Protein AF-A0A3C0GMC9-F1 (afdb_monomer)

pLDDT: mean 83.33, std 15.39, range [35.66, 98.44]

Sequence (59 aa):
QMGTFDVAHPDVREFIRAKREDGRLRQFNLSLLITDDFMQAVEQDAEWPLLFPLARAEA

Mean predicted aligned error: 6.83 Å

Structure (mmCIF, N/CA/C/O backbone):
data_AF-A0A3C0GMC9-F1
#
_entry.id   AF-A0A3C0GMC9-F1
#
loop_
_atom_site.group_PDB
_atom_site.id
_atom_site.type_symbol
_atom_site.label_atom_id
_atom_site.label_alt_id
_atom_site.label_comp_id
_atom_site.label_asym_id
_atom_site.labe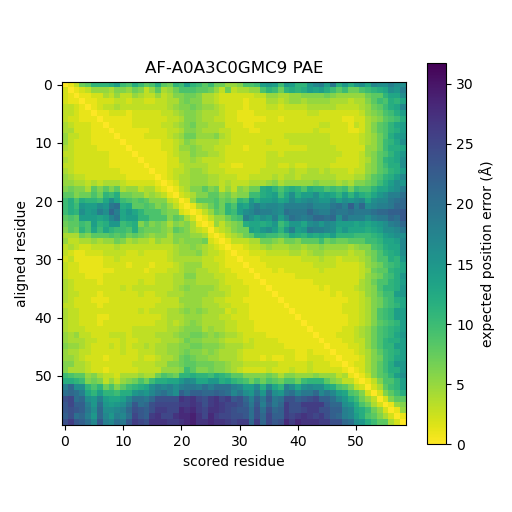l_entity_id
_atom_site.label_seq_id
_atom_site.pdbx_PDB_ins_code
_atom_site.Cartn_x
_atom_site.Cartn_y
_atom_site.Cartn_z
_atom_site.occupancy
_atom_site.B_iso_or_equiv
_atom_site.auth_seq_id
_atom_site.auth_comp_id
_atom_site.auth_asym_id
_atom_site.auth_atom_id
_atom_site.pdbx_PDB_model_num
ATOM 1 N N . GLN A 1 1 ? 18.538 4.307 -6.539 1.00 73.25 1 GLN A N 1
ATOM 2 C CA . GLN A 1 1 ? 17.324 5.148 -6.398 1.00 73.25 1 GLN A CA 1
ATOM 3 C C . GLN A 1 1 ? 16.224 4.330 -5.719 1.00 73.25 1 GLN A C 1
ATOM 5 O O . GLN A 1 1 ? 16.355 3.110 -5.646 1.00 73.25 1 GLN A O 1
ATOM 10 N N . MET A 1 2 ? 15.196 4.987 -5.177 1.00 83.31 2 MET A N 1
ATOM 11 C CA . MET A 1 2 ? 14.084 4.357 -4.456 1.00 83.31 2 MET A CA 1
ATOM 12 C C . MET A 1 2 ? 12.759 4.864 -5.024 1.00 83.31 2 MET A C 1
ATOM 14 O O . MET A 1 2 ? 12.630 6.059 -5.277 1.00 83.31 2 MET A O 1
ATOM 18 N N . GLY A 1 3 ? 11.812 3.955 -5.229 1.00 85.94 3 GLY A N 1
ATOM 19 C CA . GLY A 1 3 ? 10.431 4.260 -5.569 1.00 85.94 3 GLY A CA 1
ATOM 20 C C . GLY A 1 3 ? 9.556 4.010 -4.354 1.00 85.94 3 GLY A C 1
ATOM 21 O O . GLY A 1 3 ? 9.695 2.980 -3.692 1.00 85.94 3 GLY A O 1
ATOM 22 N N . THR A 1 4 ? 8.669 4.953 -4.084 1.00 89.62 4 THR A N 1
ATOM 23 C CA . THR A 1 4 ? 7.725 4.895 -2.974 1.00 89.62 4 THR A CA 1
ATOM 24 C C . THR A 1 4 ? 6.317 4.977 -3.545 1.00 89.62 4 THR A C 1
ATOM 26 O O . THR A 1 4 ? 6.081 5.776 -4.451 1.00 89.62 4 THR A O 1
ATOM 29 N N . PHE A 1 5 ? 5.403 4.151 -3.045 1.00 89.00 5 PHE A N 1
ATOM 30 C CA . PHE A 1 5 ? 4.040 4.050 -3.563 1.00 89.00 5 PHE A CA 1
ATOM 31 C C . PHE A 1 5 ? 3.024 3.967 -2.428 1.00 89.00 5 PHE A C 1
ATOM 33 O O . PHE A 1 5 ? 3.317 3.389 -1.384 1.00 89.00 5 PHE A O 1
ATOM 40 N N . ASP A 1 6 ? 1.842 4.542 -2.618 1.00 92.69 6 ASP A N 1
ATOM 41 C CA . ASP A 1 6 ? 0.754 4.437 -1.643 1.00 92.69 6 ASP A CA 1
ATOM 42 C C . ASP A 1 6 ? 0.132 3.031 -1.686 1.00 92.69 6 ASP A C 1
ATOM 44 O O . ASP A 1 6 ? -0.069 2.469 -2.767 1.00 92.69 6 ASP A O 1
ATOM 48 N N . VAL A 1 7 ? -0.167 2.454 -0.519 1.00 94.44 7 VAL A N 1
ATOM 49 C CA . VAL A 1 7 ? -0.792 1.127 -0.417 1.00 94.44 7 VAL A CA 1
ATOM 50 C C . VAL A 1 7 ? -2.220 1.090 -0.975 1.00 94.44 7 VAL A C 1
ATOM 52 O O . VAL A 1 7 ? -2.696 0.031 -1.382 1.00 94.44 7 VAL A O 1
ATOM 55 N N . ALA A 1 8 ? -2.899 2.235 -1.043 1.00 93.56 8 ALA A N 1
ATOM 56 C CA . ALA A 1 8 ? -4.216 2.377 -1.647 1.00 93.56 8 ALA A CA 1
ATOM 57 C C . ALA A 1 8 ? -4.171 2.597 -3.167 1.00 93.56 8 ALA A C 1
ATOM 59 O O . ALA A 1 8 ? -5.223 2.624 -3.796 1.00 93.56 8 ALA A O 1
ATOM 60 N N . HIS A 1 9 ? -3.004 2.751 -3.798 1.00 91.62 9 HIS A N 1
ATOM 61 C CA . HIS A 1 9 ? -2.958 3.006 -5.238 1.00 91.62 9 HIS A CA 1
ATOM 62 C C . HIS A 1 9 ? -3.481 1.79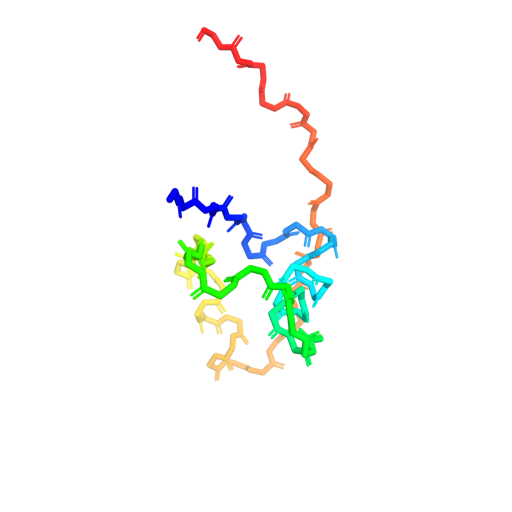6 -6.049 1.00 91.62 9 HIS A C 1
ATOM 64 O O . HIS A 1 9 ? -3.098 0.663 -5.746 1.00 91.62 9 HIS A O 1
ATOM 70 N N . PRO A 1 10 ? -4.284 1.982 -7.121 1.00 91.81 10 PRO A N 1
ATOM 71 C CA . PRO A 1 10 ? -4.824 0.880 -7.929 1.00 91.81 10 PRO A CA 1
ATOM 72 C C . PRO A 1 10 ? -3.743 -0.072 -8.460 1.00 91.81 10 PRO A C 1
ATOM 74 O O . PRO A 1 10 ? -3.884 -1.285 -8.344 1.00 91.81 10 PRO A O 1
ATOM 77 N N . ASP A 1 11 ? -2.625 0.480 -8.933 1.00 91.25 11 ASP A N 1
ATOM 78 C CA . ASP A 1 11 ? -1.484 -0.289 -9.455 1.00 91.25 11 ASP A CA 1
ATOM 79 C C . ASP A 1 11 ? -0.522 -0.845 -8.374 1.00 91.25 11 ASP A C 1
ATOM 81 O O . ASP A 1 11 ? 0.610 -1.238 -8.675 1.00 91.25 11 ASP A O 1
ATOM 85 N N . VAL A 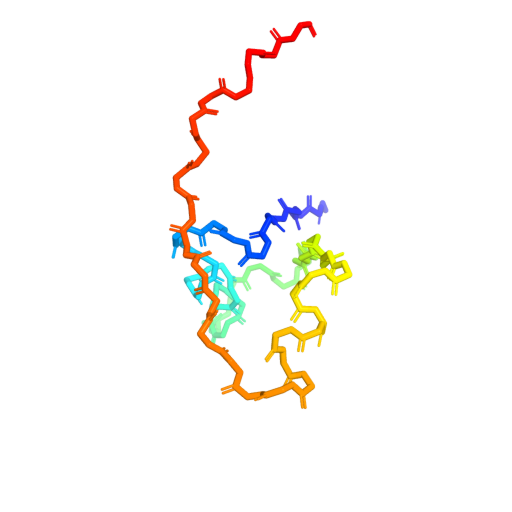1 12 ? -0.8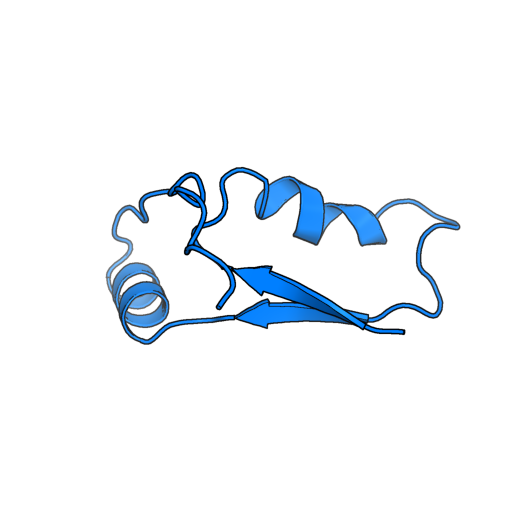99 -0.853 -7.085 1.00 90.94 12 VAL A N 1
ATOM 86 C CA . VAL A 1 12 ? -0.009 -1.313 -5.993 1.00 90.94 12 VAL A CA 1
ATOM 87 C C . VAL A 1 12 ? 0.441 -2.765 -6.192 1.00 90.94 12 VAL A C 1
ATOM 89 O O . VAL A 1 12 ? 1.567 -3.143 -5.854 1.00 90.94 12 VAL A O 1
ATOM 92 N N . ARG A 1 13 ? -0.413 -3.597 -6.798 1.00 90.25 13 ARG A N 1
ATOM 93 C CA . ARG A 1 13 ? -0.123 -5.013 -7.055 1.00 90.25 13 ARG A CA 1
ATOM 94 C C . ARG A 1 13 ? 0.939 -5.168 -8.141 1.00 90.25 13 ARG A C 1
ATOM 96 O O . ARG A 1 13 ? 1.847 -5.989 -7.995 1.00 90.25 13 ARG A O 1
ATOM 103 N N . GLU A 1 14 ? 0.851 -4.377 -9.200 1.00 89.50 14 GLU A N 1
ATOM 104 C CA . GLU A 1 14 ? 1.807 -4.283 -10.299 1.00 89.50 14 GLU A CA 1
ATOM 105 C C . GLU A 1 14 ? 3.150 -3.770 -9.778 1.00 89.50 14 GLU A C 1
ATOM 107 O O . GLU A 1 14 ? 4.191 -4.361 -10.071 1.00 89.50 14 GLU A O 1
ATOM 112 N N . PHE A 1 15 ? 3.126 -2.746 -8.919 1.00 88.56 15 PHE A N 1
ATOM 113 C CA . PHE A 1 15 ? 4.317 -2.206 -8.269 1.00 88.56 15 PHE A CA 1
ATOM 114 C C . PHE A 1 15 ? 5.061 -3.275 -7.451 1.00 88.56 15 PHE A C 1
ATOM 116 O O . PHE A 1 15 ? 6.264 -3.463 -7.633 1.00 88.56 15 PHE A O 1
ATOM 123 N N . ILE A 1 16 ? 4.356 -4.058 -6.623 1.00 88.81 16 ILE A N 1
ATOM 124 C CA . ILE A 1 16 ? 4.945 -5.183 -5.866 1.00 88.81 16 ILE A CA 1
ATOM 125 C C . ILE A 1 16 ? 5.553 -6.238 -6.808 1.00 88.81 16 ILE A C 1
ATOM 127 O O . ILE A 1 16 ? 6.590 -6.839 -6.508 1.00 88.81 16 ILE A O 1
ATOM 131 N N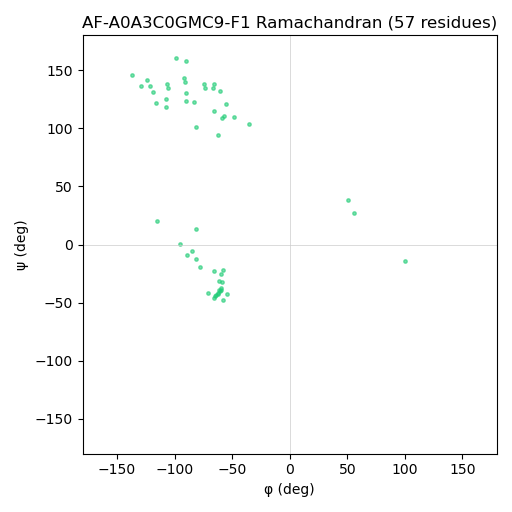 . ARG A 1 17 ? 4.915 -6.488 -7.957 1.00 87.88 17 ARG A N 1
ATOM 132 C CA . ARG A 1 17 ? 5.366 -7.485 -8.940 1.00 87.88 17 ARG A CA 1
ATOM 133 C C . ARG A 1 17 ? 6.537 -7.009 -9.795 1.00 87.88 17 ARG A C 1
ATOM 135 O O . ARG A 1 17 ? 7.254 -7.862 -10.307 1.00 87.88 17 ARG A O 1
ATOM 142 N N . ALA A 1 18 ? 6.792 -5.705 -9.893 1.00 84.19 18 ALA A N 1
ATOM 143 C CA . ALA A 1 18 ? 7.810 -5.129 -10.777 1.00 84.19 18 ALA A CA 1
ATOM 144 C C . ALA A 1 18 ? 9.241 -5.658 -10.537 1.00 84.19 18 ALA A C 1
ATOM 146 O O . ALA A 1 18 ? 10.083 -5.596 -11.431 1.00 84.19 18 ALA A O 1
ATOM 147 N N . LYS A 1 19 ? 9.523 -6.198 -9.343 1.00 75.56 19 LYS A N 1
ATOM 148 C CA . LYS A 1 19 ? 10.804 -6.836 -8.989 1.00 75.56 19 LY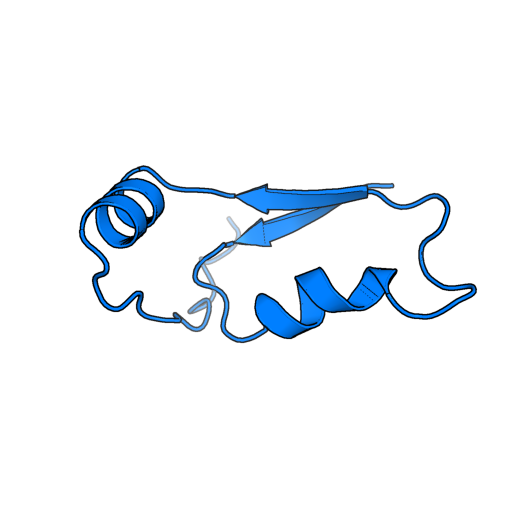S A CA 1
ATOM 149 C C . LYS A 1 19 ? 10.894 -8.336 -9.281 1.00 75.56 19 LYS A C 1
ATOM 151 O O . LYS A 1 19 ? 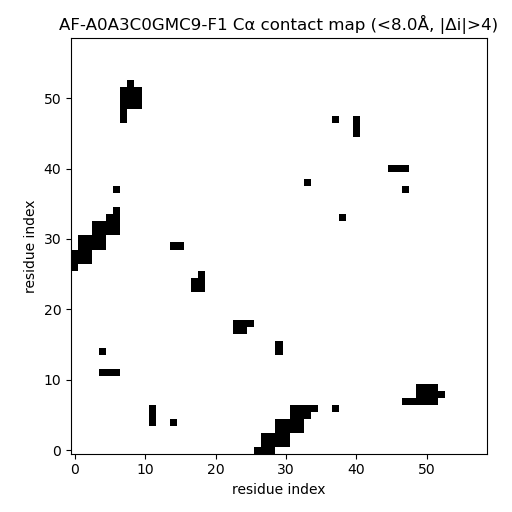11.968 -8.903 -9.116 1.00 75.56 19 LYS A O 1
ATOM 156 N N . ARG A 1 20 ? 9.789 -8.995 -9.642 1.00 74.69 20 ARG A N 1
ATOM 157 C CA . ARG A 1 20 ? 9.741 -10.457 -9.830 1.00 74.69 20 ARG A CA 1
ATOM 158 C C . ARG A 1 20 ? 10.263 -10.914 -11.194 1.00 74.69 20 ARG A C 1
ATOM 160 O O . ARG A 1 20 ? 10.474 -12.105 -11.374 1.00 74.69 20 ARG A O 1
ATOM 167 N N . GLU A 1 21 ? 10.463 -9.995 -12.136 1.00 72.50 21 GLU A N 1
ATOM 168 C CA . GLU A 1 21 ? 11.041 -10.292 -13.448 1.00 72.50 21 GLU A CA 1
ATOM 169 C C . GLU A 1 21 ? 12.574 -10.318 -13.371 1.00 72.50 21 GLU A C 1
ATOM 171 O O . GLU A 1 21 ? 13.207 -9.325 -12.990 1.00 72.50 21 GLU A O 1
ATOM 176 N N . ASP A 1 22 ? 13.172 -11.446 -13.764 1.00 59.56 22 ASP A N 1
ATOM 177 C CA . ASP A 1 22 ? 14.625 -11.602 -13.824 1.00 59.56 22 ASP A CA 1
ATOM 178 C C . ASP A 1 22 ? 15.251 -10.509 -14.705 1.00 59.56 22 ASP A C 1
ATOM 180 O O . ASP A 1 22 ? 14.941 -10.360 -15.885 1.00 59.56 22 ASP A O 1
ATOM 184 N N . GLY A 1 23 ? 16.147 -9.718 -14.107 1.00 64.62 23 GLY A N 1
ATOM 185 C CA . GLY A 1 23 ? 16.891 -8.651 -14.784 1.00 64.62 23 GLY A CA 1
ATOM 186 C C . GLY A 1 23 ? 16.366 -7.225 -14.574 1.00 64.62 23 GLY A C 1
ATOM 187 O O . GLY A 1 23 ? 17.122 -6.284 -14.820 1.00 64.62 23 GLY A O 1
ATOM 188 N N . ARG A 1 24 ? 15.148 -7.016 -14.049 1.00 66.62 24 ARG A N 1
ATOM 189 C CA . ARG A 1 24 ? 14.620 -5.663 -13.761 1.00 66.62 24 ARG A CA 1
ATOM 190 C C . ARG A 1 24 ? 14.916 -5.206 -12.331 1.00 66.62 24 ARG A C 1
ATOM 192 O O . ARG A 1 24 ? 14.886 -5.982 -11.385 1.00 66.62 24 ARG A O 1
ATOM 199 N N . LEU A 1 25 ? 15.196 -3.906 -12.169 1.00 68.69 25 LEU A N 1
ATOM 200 C CA . LEU A 1 25 ? 15.225 -3.192 -10.878 1.00 68.69 25 LEU A CA 1
ATOM 201 C C . LEU A 1 25 ? 16.166 -3.767 -9.788 1.00 68.69 25 LEU A C 1
ATOM 203 O O . LEU A 1 25 ? 15.951 -3.533 -8.598 1.00 68.69 25 LEU A O 1
ATOM 207 N N . ARG A 1 26 ? 17.255 -4.459 -10.164 1.00 70.12 26 ARG A N 1
ATOM 208 C CA . ARG A 1 26 ? 18.186 -5.124 -9.217 1.00 70.12 26 ARG A CA 1
ATOM 209 C C . ARG A 1 26 ? 18.867 -4.178 -8.213 1.00 70.12 26 ARG A C 1
ATOM 211 O O . ARG A 1 26 ? 19.243 -4.615 -7.134 1.00 70.12 26 ARG A O 1
ATOM 218 N N . GLN A 1 27 ? 19.015 -2.894 -8.551 1.00 79.31 27 GLN A N 1
ATOM 219 C CA . GLN A 1 27 ? 19.625 -1.857 -7.697 1.00 79.31 27 GLN A CA 1
ATOM 220 C C . GLN A 1 27 ? 18.629 -0.757 -7.292 1.00 79.31 27 GLN A C 1
ATOM 222 O O . GLN A 1 27 ? 19.015 0.365 -6.952 1.00 79.31 27 GLN A O 1
ATOM 227 N N . PHE A 1 28 ? 17.332 -1.057 -7.369 1.00 81.62 28 PHE A N 1
ATOM 228 C CA . PHE A 1 28 ? 16.267 -0.109 -7.072 1.00 81.62 28 PHE A CA 1
ATOM 229 C C . PHE A 1 28 ? 15.422 -0.619 -5.910 1.00 81.62 28 PHE A C 1
ATOM 231 O O . PHE A 1 28 ? 15.013 -1.777 -5.904 1.00 81.62 28 PHE A O 1
ATOM 238 N N . ASN A 1 29 ? 15.164 0.219 -4.909 1.00 86.25 29 ASN A N 1
ATOM 239 C CA . ASN A 1 29 ? 14.307 -0.147 -3.780 1.00 86.25 29 ASN A CA 1
ATOM 240 C C . ASN A 1 29 ? 12.856 0.228 -4.074 1.00 86.25 29 ASN A C 1
ATOM 242 O O . ASN A 1 29 ? 12.603 1.281 -4.650 1.00 86.25 29 ASN A O 1
ATOM 246 N N . LEU A 1 30 ? 11.928 -0.646 -3.687 1.00 89.50 30 LEU A N 1
ATOM 247 C CA . LEU A 1 30 ? 10.491 -0.412 -3.775 1.00 89.50 30 LEU A CA 1
ATOM 248 C C . LEU A 1 30 ? 9.951 -0.409 -2.350 1.00 89.50 30 LEU A C 1
ATOM 250 O O . LEU A 1 30 ? 10.138 -1.396 -1.638 1.00 89.50 30 LEU A O 1
ATOM 254 N N . SER A 1 31 ? 9.320 0.689 -1.959 1.00 92.12 31 SER A N 1
ATOM 255 C CA . SER A 1 31 ? 8.752 0.898 -0.630 1.00 92.12 31 SER A CA 1
ATOM 256 C C . SER A 1 31 ? 7.270 1.234 -0.762 1.00 92.12 31 SER A C 1
ATOM 258 O O . SER A 1 31 ? 6.885 1.959 -1.680 1.00 92.12 31 SER A O 1
ATOM 260 N N . LEU A 1 32 ? 6.445 0.727 0.152 1.00 93.25 32 LEU A N 1
ATOM 261 C CA . LEU A 1 32 ? 5.038 1.108 0.256 1.00 93.25 32 LEU A CA 1
ATOM 262 C C . LEU A 1 32 ? 4.832 2.007 1.473 1.00 93.25 32 LEU A C 1
ATOM 264 O O . LEU A 1 32 ? 5.399 1.753 2.535 1.00 93.25 32 LEU A O 1
ATOM 268 N N . LEU A 1 33 ? 4.025 3.050 1.305 1.00 94.50 33 LEU A N 1
ATOM 269 C CA . LEU A 1 33 ? 3.529 3.882 2.391 1.00 94.50 33 LEU A CA 1
ATOM 270 C C . LEU A 1 33 ? 2.339 3.160 3.014 1.00 94.50 33 LEU A C 1
ATOM 272 O O . LEU A 1 33 ? 1.250 3.138 2.446 1.00 94.50 33 LEU A O 1
ATOM 276 N N . ILE A 1 34 ? 2.588 2.519 4.151 1.00 95.44 34 ILE A N 1
ATOM 277 C CA . ILE A 1 34 ? 1.571 1.801 4.912 1.00 95.44 34 ILE A CA 1
ATOM 278 C C . ILE A 1 34 ? 0.934 2.762 5.914 1.00 95.44 34 ILE A C 1
ATOM 280 O O . ILE A 1 34 ? 1.648 3.451 6.642 1.00 95.44 34 ILE A O 1
ATOM 284 N N . THR A 1 35 ? -0.396 2.805 5.939 1.00 95.00 35 THR A N 1
ATOM 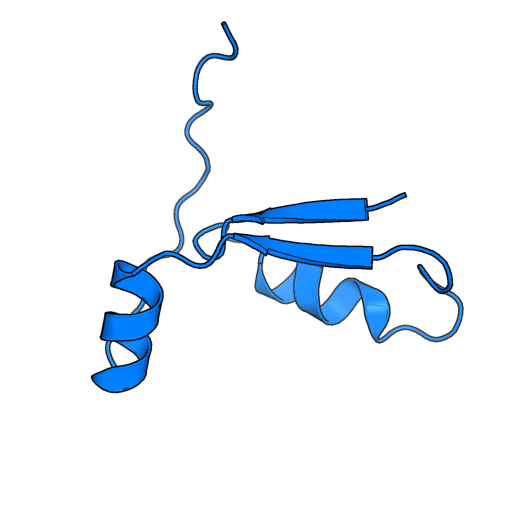285 C CA . THR A 1 35 ? -1.181 3.584 6.902 1.00 95.00 35 THR A CA 1
ATOM 286 C C . THR A 1 35 ? -1.682 2.699 8.040 1.00 95.00 35 THR A C 1
ATOM 288 O O . THR A 1 35 ? -1.777 1.477 7.895 1.00 95.00 35 THR A O 1
ATOM 291 N N . ASP A 1 36 ? -2.050 3.318 9.161 1.00 97.00 36 ASP A N 1
ATOM 292 C CA . ASP A 1 36 ? -2.668 2.607 10.285 1.00 97.00 36 ASP A CA 1
ATOM 293 C C . ASP A 1 36 ? -3.991 1.946 9.865 1.00 97.00 36 ASP A C 1
ATOM 295 O O . ASP A 1 36 ? -4.238 0.794 10.212 1.00 97.00 36 ASP A O 1
ATOM 299 N N . ASP A 1 37 ? -4.794 2.626 9.040 1.00 95.81 37 ASP A N 1
ATOM 300 C CA . ASP A 1 37 ? -6.051 2.091 8.501 1.00 95.81 37 ASP A CA 1
ATOM 301 C C . ASP A 1 37 ? -5.825 0.817 7.673 1.00 95.81 37 ASP A C 1
ATOM 303 O O . ASP A 1 37 ? -6.602 -0.133 7.771 1.00 95.81 37 ASP A O 1
ATOM 307 N N . PHE A 1 38 ? -4.741 0.760 6.887 1.00 96.06 38 PHE A N 1
ATOM 308 C CA . PHE A 1 38 ? -4.397 -0.447 6.135 1.00 96.06 38 PHE A CA 1
ATOM 309 C C . PHE A 1 38 ? -4.052 -1.602 7.074 1.00 96.06 38 PHE A C 1
ATOM 311 O O . PHE A 1 38 ? -4.512 -2.725 6.870 1.00 96.06 38 PHE A O 1
ATOM 318 N N . MET A 1 39 ? -3.264 -1.335 8.119 1.00 97.88 39 MET A N 1
ATOM 319 C CA . MET A 1 39 ? -2.916 -2.355 9.108 1.00 97.88 39 MET A CA 1
ATOM 320 C C . MET A 1 39 ? -4.156 -2.869 9.846 1.00 97.88 39 MET A C 1
ATOM 322 O O . MET A 1 39 ? -4.304 -4.079 9.998 1.00 97.88 39 MET A O 1
ATOM 326 N N . GLN A 1 40 ? -5.086 -1.985 10.217 1.00 98.19 40 GLN A N 1
ATOM 327 C CA . GLN A 1 40 ? -6.358 -2.378 10.830 1.00 98.19 40 GLN A CA 1
ATOM 328 C C . GLN A 1 40 ? -7.213 -3.236 9.894 1.00 98.19 40 GLN A C 1
ATOM 330 O O . GLN A 1 40 ? -7.768 -4.243 10.331 1.00 98.19 40 GLN A O 1
ATOM 335 N N . ALA A 1 41 ? -7.300 -2.878 8.608 1.00 97.75 41 ALA A N 1
ATOM 336 C CA . ALA A 1 41 ? -8.032 -3.675 7.628 1.00 97.75 41 ALA A CA 1
ATOM 337 C C . ALA A 1 41 ? -7.430 -5.082 7.478 1.00 97.75 41 ALA A C 1
ATOM 339 O O . ALA A 1 41 ? -8.169 -6.061 7.407 1.00 97.75 41 ALA A O 1
ATOM 340 N N . VAL A 1 42 ? -6.098 -5.202 7.508 1.00 97.38 42 VAL A N 1
ATOM 341 C CA . VAL A 1 42 ? -5.405 -6.501 7.488 1.00 97.38 42 VAL A CA 1
ATOM 342 C C . VAL A 1 42 ? -5.690 -7.317 8.750 1.00 97.38 42 VAL A C 1
ATOM 344 O O . VAL A 1 42 ? -5.989 -8.504 8.647 1.00 97.38 42 VAL A O 1
ATOM 347 N N . GLU A 1 43 ? -5.619 -6.706 9.934 1.00 98.31 43 GLU A N 1
ATOM 348 C CA . GLU A 1 43 ? -5.897 -7.387 11.208 1.00 98.31 43 GLU A CA 1
ATOM 349 C C . GLU A 1 43 ? -7.335 -7.917 11.295 1.00 98.31 43 GLU A C 1
ATOM 351 O O . GLU A 1 43 ? -7.580 -8.940 11.935 1.00 98.31 43 GLU A O 1
ATOM 356 N N . GLN A 1 44 ? -8.278 -7.234 10.645 1.00 98.44 44 GLN A N 1
ATOM 357 C CA . GLN A 1 44 ? -9.702 -7.569 10.655 1.00 98.44 44 GLN A CA 1
ATOM 358 C C . GLN A 1 44 ? -10.146 -8.431 9.463 1.00 98.44 44 GLN A C 1
ATOM 360 O O . GLN A 1 44 ? -11.331 -8.748 9.376 1.00 98.44 44 GLN A O 1
ATOM 365 N N . ASP A 1 45 ? -9.232 -8.799 8.556 1.00 97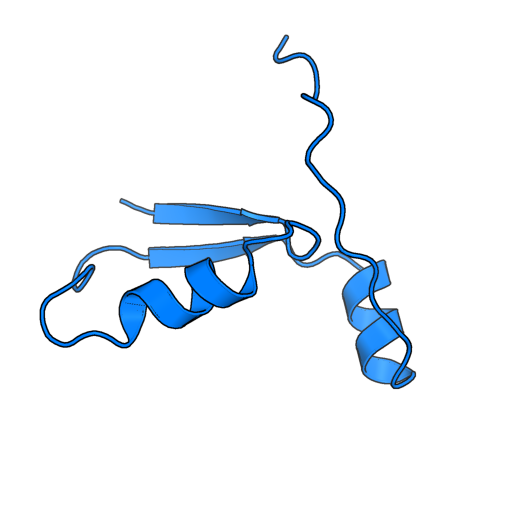.56 45 ASP A N 1
ATOM 366 C CA . ASP A 1 45 ? -9.551 -9.440 7.267 1.00 97.56 45 ASP A CA 1
ATOM 367 C C . ASP A 1 45 ? -10.636 -8.668 6.481 1.00 97.56 45 ASP A C 1
ATOM 369 O O . ASP A 1 45 ? -11.550 -9.232 5.878 1.00 97.56 45 ASP A O 1
ATOM 373 N N . ALA A 1 46 ? -10.566 -7.336 6.545 1.00 97.50 46 ALA A N 1
ATOM 374 C CA . ALA A 1 46 ? -11.520 -6.423 5.934 1.00 97.50 46 ALA A CA 1
ATOM 375 C C . ALA A 1 46 ? -11.112 -6.040 4.503 1.00 97.50 46 ALA A C 1
ATOM 377 O O . ALA A 1 46 ? -9.943 -6.086 4.112 1.00 97.50 46 ALA A O 1
ATOM 378 N N . GLU A 1 47 ? -12.093 -5.606 3.710 1.00 95.75 47 GLU A N 1
ATOM 379 C CA . GLU A 1 47 ? -11.830 -5.081 2.372 1.00 95.75 47 GLU A CA 1
ATOM 380 C C . GLU A 1 47 ? -11.045 -3.762 2.438 1.00 95.75 47 GLU A C 1
ATOM 382 O O . GLU A 1 47 ? -11.385 -2.850 3.193 1.00 95.75 47 GLU A O 1
ATOM 387 N N . TRP A 1 48 ? -10.012 -3.641 1.600 1.00 94.19 48 TRP A N 1
ATOM 388 C CA . TRP A 1 48 ? -9.218 -2.420 1.466 1.00 94.19 48 TRP A CA 1
ATOM 389 C C . TRP A 1 48 ? -9.529 -1.708 0.141 1.00 94.19 48 TRP A C 1
ATOM 391 O O . TRP A 1 48 ? -9.296 -2.292 -0.926 1.00 94.19 48 TRP A O 1
ATOM 401 N N . PRO A 1 49 ? -10.041 -0.463 0.165 1.00 91.38 49 PRO A N 1
ATOM 402 C CA . PRO A 1 49 ? -10.377 0.258 -1.053 1.00 91.38 49 PRO A CA 1
ATOM 403 C C . PRO A 1 49 ? -9.117 0.739 -1.779 1.00 91.38 49 PRO A C 1
ATOM 405 O O . PRO A 1 49 ? -8.219 1.334 -1.184 1.00 91.38 49 PRO A O 1
ATOM 408 N N . LEU A 1 50 ? -9.081 0.534 -3.097 1.00 91.19 50 LEU A N 1
ATOM 409 C CA . LEU A 1 50 ? -8.065 1.132 -3.957 1.00 91.19 50 LEU A CA 1
ATOM 410 C C . LEU A 1 50 ? -8.561 2.487 -4.464 1.00 91.19 50 LEU A C 1
ATOM 412 O O . LEU A 1 50 ? -9.627 2.588 -5.073 1.00 91.19 50 LEU A O 1
ATOM 416 N N . LEU A 1 51 ? -7.784 3.530 -4.201 1.00 86.12 51 LEU A N 1
ATOM 417 C CA . LEU A 1 51 ? -8.094 4.910 -4.523 1.00 86.12 51 LEU A CA 1
ATOM 418 C C . LEU A 1 51 ? -7.212 5.363 -5.681 1.00 86.12 51 LEU A C 1
ATOM 420 O O . LEU A 1 51 ? -5.984 5.316 -5.602 1.00 86.12 51 LEU A O 1
ATOM 424 N N . PHE A 1 52 ? -7.832 5.866 -6.750 1.00 73.19 52 PHE A N 1
ATOM 425 C CA . PHE A 1 52 ? -7.081 6.676 -7.699 1.00 73.19 52 PHE A CA 1
ATOM 426 C C . PHE A 1 52 ? -6.545 7.893 -6.947 1.00 73.19 52 PHE A C 1
ATOM 428 O O . PHE A 1 52 ? -7.332 8.546 -6.251 1.00 73.19 52 PHE A O 1
ATOM 435 N N . PRO A 1 53 ? -5.253 8.236 -7.082 1.00 61.50 53 PRO A N 1
ATOM 436 C CA . PRO A 1 53 ? -4.790 9.531 -6.631 1.00 61.50 53 PRO A CA 1
ATOM 437 C C . PRO A 1 53 ? -5.531 10.583 -7.464 1.00 61.50 53 PRO A C 1
ATOM 439 O O . PRO A 1 53 ? -5.131 10.920 -8.576 1.00 61.50 53 PRO A O 1
ATOM 442 N N . LEU A 1 54 ? -6.653 11.093 -6.945 1.00 60.41 54 LEU A N 1
ATOM 443 C CA . LEU A 1 54 ? -7.152 12.400 -7.341 1.00 60.41 54 LEU A CA 1
ATOM 444 C C . LEU A 1 54 ? -5.995 13.324 -7.025 1.00 60.41 54 LEU A C 1
ATOM 446 O O . LEU A 1 54 ? -5.638 13.433 -5.853 1.00 60.41 54 LEU A O 1
ATOM 450 N N . ALA A 1 55 ? -5.360 13.845 -8.077 1.00 54.53 55 ALA A N 1
ATOM 451 C CA . ALA A 1 55 ? -4.155 14.650 -8.004 1.00 54.53 55 ALA A CA 1
ATOM 452 C C . ALA A 1 55 ? -4.208 15.519 -6.748 1.00 54.53 55 ALA A C 1
ATOM 454 O O . ALA A 1 55 ? -4.963 16.491 -6.680 1.00 54.53 55 ALA A O 1
ATOM 455 N N . ARG A 1 56 ? -3.450 15.128 -5.718 1.00 51.66 56 ARG A N 1
ATOM 456 C CA . ARG A 1 56 ? -3.138 16.045 -4.636 1.00 51.66 56 ARG A CA 1
ATOM 457 C C . ARG A 1 56 ? -2.433 17.169 -5.366 1.00 51.66 56 ARG A C 1
ATOM 459 O O . ARG A 1 56 ? -1.372 16.916 -5.924 1.00 51.66 56 ARG A O 1
ATOM 466 N N . ALA A 1 57 ? -3.087 18.325 -5.484 1.00 49.41 57 ALA A N 1
ATOM 467 C CA . ALA A 1 57 ? -2.492 19.494 -6.104 1.00 49.41 57 ALA A CA 1
ATOM 468 C C . ALA A 1 57 ? -1.106 19.657 -5.478 1.00 49.41 57 ALA A C 1
ATOM 470 O O . ALA A 1 57 ? -0.993 19.879 -4.269 1.00 49.41 57 ALA A O 1
ATOM 471 N N . GLU A 1 58 ? -0.073 19.390 -6.273 1.00 43.34 58 GLU A N 1
ATOM 472 C CA . GLU A 1 58 ? 1.303 19.598 -5.862 1.00 43.34 58 GLU A CA 1
ATOM 473 C C . GLU A 1 58 ? 1.443 21.114 -5.690 1.00 43.34 58 GLU A C 1
ATOM 475 O O . GLU A 1 58 ? 1.204 21.869 -6.635 1.00 43.34 58 GLU A O 1
ATOM 480 N N . ALA A 1 59 ? 1.679 21.548 -4.451 1.00 35.66 59 ALA A N 1
ATOM 481 C CA . ALA A 1 59 ? 1.937 22.940 -4.095 1.00 35.66 59 ALA A CA 1
ATOM 482 C C . ALA A 1 59 ? 3.437 23.229 -4.163 1.00 35.66 59 ALA A C 1
ATOM 484 O O . ALA A 1 59 ? 4.215 22.327 -3.771 1.00 35.66 59 ALA A O 1
#

Secondary structure (DSSP, 8-state):
-EEEEETT-TTHHHHHHTTSSTTSSTT-EEEEE--HHHHHHHHTT--------------

Nearest PDB structures (foldseek):
  7agj-assembly1_A  TM=8.770E-01  e=1.002E-01  Aquifex aeolicus VF5
  6o0e-assembly1_A  TM=3.656E-01  e=3.079E+00  Aquarana catesbeiana
  5ydo-assembly1_A  TM=3.205E-01  e=7.007E+00  Salmonella enterica

Radius of gyration: 13.5 Å; Cα contacts (8 Å, |Δi|>4): 55; chains: 1; bounding box: 32×34×26 Å

Solvent-accessible surface area (backbone atoms only — not comparable to full-atom values): 3829 Å² total; per-residue (Å²): 102,73,48,76,42,53,68,37,33,70,60,40,66,57,59,70,46,57,64,74,47,91,89,42,62,86,78,46,48,80,45,69,52,79,51,71,69,58,53,51,28,60,77,67,75,46,89,79,76,64,42,76,81,71,75,72,78,84,126

Foldseek 3Di:
DEDEEEPLAPCVVVLVCQPVDPPPQPPYHYYYDDDPVNVVCVVVVHDRHRDHPPPPPDD